Protein AF-A0A7Z6U407-F1 (afdb_monomer)

Mean predicted aligned error: 9.96 Å

Solvent-accessible surface area (backbone atoms only — not comparable to full-atom values): 3840 Å² total; per-residue (Å²): 138,58,51,70,52,67,69,85,44,52,40,60,66,57,48,48,53,52,51,50,51,48,33,73,75,67,32,70,88,44,78,37,84,82,34,43,39,82,46,38,76,53,24,52,50,44,47,32,34,74,70,65,76,32,78,68,83,75,80,74,89,77,135

Secondary structure (DSSP, 8-state):
--EEE-S---SHHHHHHHHHHHHHHH-GGG-STTTEEE--HHHHHHHHHHTTSS---------

Sequence (63 aa):
MGLKVAGGI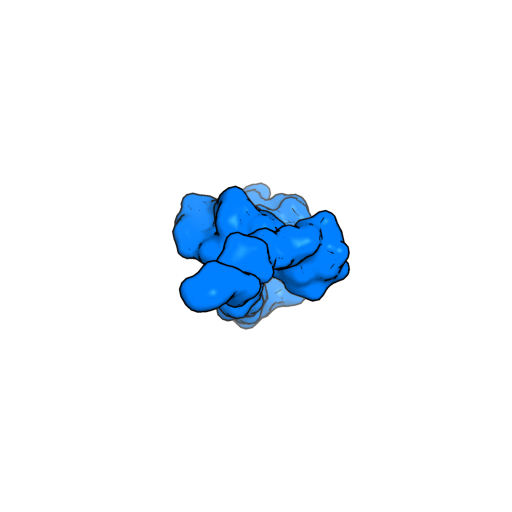RTFDEARIYMALVRARFGLQWINAGRLRLGGSSLLDDLLARLGLLESHGGGDGF

Structure (mmCIF, N/CA/C/O backbone):
data_AF-A0A7Z6U407-F1
#
_entry.id   AF-A0A7Z6U407-F1
#
loop_
_atom_site.group_PDB
_atom_site.id
_atom_site.type_symbol
_atom_site.label_atom_id
_atom_site.label_alt_id
_atom_site.label_comp_id
_atom_site.label_asym_id
_atom_site.label_entity_id
_atom_site.label_seq_id
_atom_site.pdbx_PDB_ins_code
_atom_site.Cartn_x
_atom_site.Cartn_y
_atom_site.Cartn_z
_atom_site.occupancy
_atom_site.B_iso_or_equiv
_atom_site.auth_seq_id
_atom_site.auth_comp_id
_atom_site.auth_asym_id
_atom_site.auth_atom_id
_atom_site.pdbx_PDB_model_num
ATOM 1 N N . MET A 1 1 ? -3.330 5.068 15.622 1.00 50.91 1 MET A N 1
ATOM 2 C CA . MET A 1 1 ? -2.000 4.561 15.221 1.00 50.91 1 MET A CA 1
ATOM 3 C C . MET A 1 1 ? -2.164 3.759 13.938 1.00 50.91 1 MET A C 1
ATOM 5 O O . MET A 1 1 ? -2.898 2.780 13.962 1.00 50.91 1 MET A O 1
ATOM 9 N N . GLY A 1 2 ? -1.600 4.217 12.819 1.00 54.84 2 GLY A N 1
ATOM 10 C CA . GLY A 1 2 ? -1.681 3.540 11.517 1.00 54.84 2 GLY A CA 1
ATOM 11 C C . GLY A 1 2 ? -0.286 3.156 11.025 1.00 54.84 2 GLY A C 1
ATOM 12 O O . GLY A 1 2 ? 0.668 3.892 11.265 1.00 54.84 2 GLY A O 1
ATOM 13 N N . LEU A 1 3 ? -0.166 2.005 10.364 1.00 57.75 3 LEU A N 1
ATOM 14 C CA . LEU A 1 3 ? 1.075 1.514 9.774 1.00 57.75 3 LEU A CA 1
ATOM 15 C C . LEU A 1 3 ? 1.203 2.064 8.352 1.00 57.75 3 LEU A C 1
ATOM 17 O O . LEU A 1 3 ? 0.422 1.739 7.452 1.00 57.75 3 LEU A O 1
ATOM 21 N N . LYS A 1 4 ? 2.202 2.925 8.159 1.00 60.84 4 LYS A N 1
ATOM 22 C CA . LYS A 1 4 ? 2.575 3.447 6.848 1.00 60.84 4 LYS A CA 1
ATOM 23 C C . LYS A 1 4 ? 3.754 2.634 6.331 1.00 60.84 4 LYS A C 1
ATOM 25 O O . LYS A 1 4 ? 4.874 2.799 6.804 1.00 60.84 4 LYS A O 1
ATOM 30 N N . VAL A 1 5 ? 3.498 1.766 5.361 1.00 61.00 5 VAL A N 1
ATOM 31 C CA . VAL A 1 5 ? 4.554 1.067 4.631 1.00 61.00 5 VAL A CA 1
ATOM 32 C C . VAL A 1 5 ? 4.928 1.966 3.455 1.00 61.00 5 VAL A C 1
ATOM 34 O O . VAL A 1 5 ? 4.340 1.904 2.379 1.00 61.00 5 VAL A O 1
ATOM 37 N N . ALA A 1 6 ? 5.840 2.900 3.718 1.00 56.00 6 ALA A N 1
ATOM 38 C CA . ALA A 1 6 ? 6.420 3.812 2.734 1.00 56.00 6 ALA A CA 1
ATOM 39 C C . ALA A 1 6 ? 7.897 3.457 2.543 1.00 56.00 6 ALA A C 1
ATOM 41 O O . ALA A 1 6 ? 8.787 4.230 2.881 1.00 56.00 6 ALA A O 1
ATOM 42 N N . GLY A 1 7 ? 8.143 2.231 2.089 1.00 52.00 7 GLY A N 1
ATOM 43 C CA . GLY A 1 7 ? 9.485 1.697 1.902 1.00 52.00 7 GLY A CA 1
ATOM 44 C C . GLY A 1 7 ? 9.517 0.818 0.669 1.00 52.00 7 GLY A C 1
ATOM 45 O O . GLY A 1 7 ? 9.336 -0.385 0.783 1.00 52.00 7 GLY A O 1
ATOM 46 N N . GLY A 1 8 ? 9.694 1.434 -0.499 1.00 60.72 8 GLY A N 1
ATOM 47 C CA . GLY A 1 8 ? 10.179 0.741 -1.692 1.00 60.72 8 GLY A CA 1
ATOM 48 C C . GLY A 1 8 ? 9.299 -0.365 -2.269 1.00 60.72 8 GLY A C 1
ATOM 49 O O . GLY A 1 8 ? 9.820 -1.132 -3.059 1.00 60.72 8 GLY A O 1
ATOM 50 N N . ILE A 1 9 ? 8.009 -0.456 -1.928 1.00 68.12 9 ILE A N 1
ATOM 51 C CA . ILE A 1 9 ? 7.095 -1.379 -2.613 1.00 68.12 9 ILE A CA 1
ATOM 52 C C . ILE A 1 9 ? 6.874 -0.828 -4.021 1.00 68.12 9 ILE A C 1
ATOM 54 O O . ILE A 1 9 ? 6.372 0.290 -4.171 1.00 68.12 9 ILE A O 1
ATOM 58 N N . ARG A 1 10 ? 7.282 -1.585 -5.042 1.00 70.12 10 ARG A N 1
ATOM 59 C CA . ARG A 1 10 ? 7.231 -1.145 -6.449 1.00 70.12 10 ARG A CA 1
ATOM 60 C C . ARG A 1 10 ? 6.116 -1.834 -7.214 1.00 70.12 10 ARG A C 1
ATOM 62 O O . ARG A 1 10 ? 5.663 -1.295 -8.211 1.00 70.12 10 ARG A O 1
ATOM 69 N N . THR A 1 11 ? 5.686 -2.996 -6.729 1.00 73.75 11 THR A N 1
ATOM 70 C CA . THR A 1 11 ? 4.748 -3.877 -7.421 1.00 73.75 11 THR A CA 1
ATOM 71 C C . THR A 1 11 ? 3.608 -4.326 -6.516 1.00 73.75 11 THR A C 1
ATOM 73 O O . THR A 1 11 ? 3.743 -4.444 -5.292 1.00 73.75 11 THR A O 1
ATOM 76 N N . PHE A 1 12 ? 2.462 -4.612 -7.126 1.00 76.50 12 PHE A N 1
ATOM 77 C CA . PHE A 1 12 ? 1.292 -5.134 -6.435 1.00 76.50 12 PHE A CA 1
ATOM 78 C C . PHE A 1 12 ? 1.556 -6.486 -5.756 1.00 76.50 12 PHE A C 1
ATOM 80 O O . PHE A 1 12 ? 0.942 -6.788 -4.732 1.00 76.50 12 PHE A O 1
ATOM 87 N N . ASP A 1 13 ? 2.480 -7.288 -6.286 1.00 78.56 13 ASP A N 1
ATOM 88 C CA . ASP A 1 13 ? 2.849 -8.573 -5.691 1.00 78.56 13 ASP A CA 1
ATOM 89 C C . ASP A 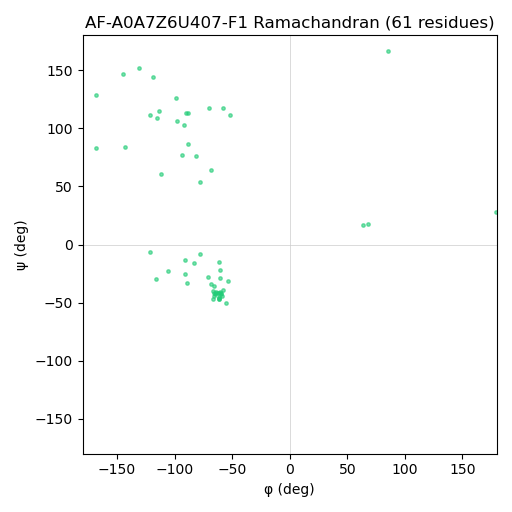1 13 ? 3.546 -8.394 -4.333 1.00 78.56 13 ASP A C 1
ATOM 91 O O . ASP A 1 13 ? 3.104 -8.953 -3.328 1.00 78.56 13 ASP A O 1
ATOM 95 N N . GLU A 1 14 ? 4.523 -7.485 -4.245 1.00 78.00 14 GLU A N 1
ATOM 96 C CA . GLU A 1 14 ? 5.122 -7.102 -2.962 1.00 78.00 14 GLU A CA 1
ATOM 97 C C . GLU A 1 14 ? 4.064 -6.547 -1.997 1.00 78.00 14 GLU A C 1
ATOM 99 O O . GLU A 1 14 ? 4.008 -6.939 -0.827 1.00 78.00 14 GLU A O 1
ATOM 104 N N . ALA A 1 15 ? 3.165 -5.681 -2.480 1.00 79.94 15 ALA A N 1
ATOM 105 C CA . ALA A 1 15 ? 2.072 -5.151 -1.666 1.00 79.94 15 ALA A CA 1
ATOM 106 C C . ALA A 1 15 ? 1.172 -6.258 -1.091 1.00 79.94 15 ALA A C 1
ATOM 108 O O . ALA A 1 15 ? 0.761 -6.174 0.071 1.00 79.94 15 ALA A O 1
ATOM 109 N N . ARG A 1 16 ? 0.884 -7.311 -1.867 1.00 80.81 16 ARG A N 1
ATOM 110 C CA . ARG A 1 16 ? 0.105 -8.471 -1.412 1.00 80.81 16 ARG A CA 1
ATOM 111 C C . ARG A 1 16 ? 0.813 -9.240 -0.305 1.00 80.81 16 ARG A C 1
ATOM 113 O O . ARG A 1 16 ? 0.150 -9.620 0.659 1.00 80.81 16 ARG A O 1
A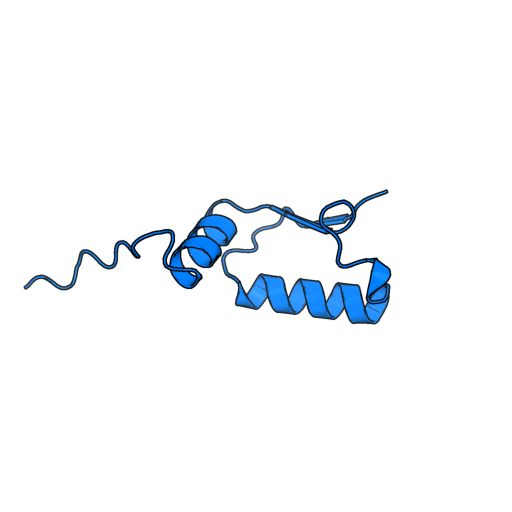TOM 120 N N . ILE A 1 17 ? 2.129 -9.422 -0.399 1.00 82.50 17 ILE A N 1
ATOM 121 C CA . ILE A 1 17 ? 2.923 -10.074 0.654 1.00 82.50 17 ILE A CA 1
ATOM 122 C C . ILE A 1 17 ? 2.830 -9.269 1.955 1.00 82.50 17 ILE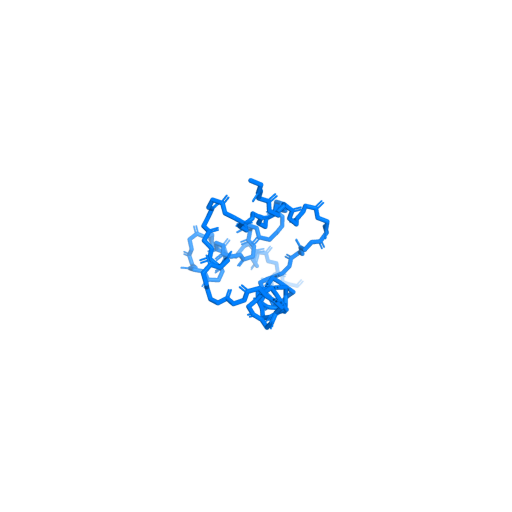 A C 1
ATOM 124 O O . ILE A 1 17 ? 2.538 -9.829 3.015 1.00 82.50 17 ILE A O 1
ATOM 128 N N . TYR A 1 18 ? 2.975 -7.942 1.884 1.00 78.19 18 TYR A N 1
ATOM 129 C CA . TYR A 1 18 ? 2.808 -7.070 3.050 1.00 78.19 18 TYR A CA 1
ATOM 130 C C . TYR A 1 18 ? 1.387 -7.123 3.627 1.00 78.19 18 TYR A C 1
ATOM 132 O O . TYR A 1 18 ? 1.223 -7.206 4.845 1.00 78.19 18 TYR A O 1
ATOM 140 N N . MET A 1 19 ? 0.350 -7.132 2.784 1.00 78.25 19 MET A N 1
ATOM 141 C CA . MET A 1 19 ? -1.033 -7.311 3.242 1.00 78.25 19 MET A CA 1
ATOM 142 C C . MET A 1 19 ? -1.243 -8.668 3.924 1.00 78.25 19 MET A C 1
ATOM 144 O O . MET A 1 19 ? -1.913 -8.732 4.955 1.00 78.25 19 MET A O 1
ATOM 148 N N . ALA A 1 20 ? -0.673 -9.747 3.385 1.00 83.62 20 ALA A N 1
ATOM 149 C CA . ALA A 1 20 ? -0.762 -11.080 3.972 1.00 83.62 20 ALA A CA 1
ATOM 150 C C . ALA A 1 20 ? -0.054 -11.144 5.335 1.00 83.62 20 ALA A C 1
ATOM 152 O O . ALA A 1 20 ? -0.627 -11.660 6.292 1.00 83.62 20 ALA A O 1
ATOM 153 N N . LEU A 1 21 ? 1.132 -10.540 5.457 1.00 83.50 21 LEU A N 1
ATOM 154 C CA . LEU A 1 21 ? 1.873 -10.425 6.717 1.00 83.50 21 LEU A CA 1
ATOM 155 C C . LEU A 1 21 ? 1.097 -9.633 7.774 1.00 83.50 21 LEU A C 1
ATOM 157 O O . LEU A 1 21 ? 0.965 -10.078 8.915 1.00 83.50 21 LEU A O 1
ATOM 161 N N . VAL A 1 22 ? 0.545 -8.476 7.400 1.00 80.81 22 VAL A N 1
ATOM 162 C CA . VAL A 1 22 ? -0.259 -7.647 8.310 1.00 80.81 22 VAL A CA 1
ATOM 163 C C . VAL A 1 22 ? -1.527 -8.386 8.728 1.00 80.81 22 VAL A C 1
ATOM 165 O O . VAL A 1 22 ? -1.866 -8.392 9.909 1.00 80.81 22 VAL A O 1
ATOM 168 N N . ARG A 1 23 ? -2.193 -9.074 7.796 1.00 81.88 23 ARG A N 1
ATOM 169 C CA . ARG A 1 23 ? -3.357 -9.912 8.097 1.00 81.88 23 ARG A CA 1
ATOM 170 C C . ARG A 1 23 ? -3.005 -11.051 9.052 1.00 81.88 23 ARG A C 1
ATOM 172 O O . ARG A 1 23 ? -3.751 -11.274 9.998 1.00 81.88 23 ARG A O 1
ATOM 179 N N . ALA A 1 24 ? -1.898 -11.753 8.821 1.00 84.00 24 ALA A N 1
ATOM 180 C CA . ALA A 1 24 ? -1.466 -12.863 9.665 1.00 84.00 24 ALA A CA 1
ATOM 181 C C . ALA A 1 24 ? -1.089 -12.397 11.078 1.00 84.00 24 ALA A C 1
ATOM 183 O O . ALA A 1 24 ? -1.361 -13.094 12.049 1.00 84.00 24 ALA A O 1
ATOM 184 N N . ARG A 1 25 ? -0.491 -11.205 11.204 1.00 82.75 25 ARG A N 1
ATOM 185 C CA . ARG A 1 25 ? 0.009 -10.702 12.489 1.00 82.75 25 ARG A CA 1
ATOM 186 C C . ARG A 1 25 ? -1.005 -9.899 13.300 1.00 82.75 25 ARG A C 1
ATOM 188 O O . ARG A 1 25 ? -0.964 -9.942 14.524 1.00 82.75 25 ARG A O 1
ATOM 195 N N . PHE A 1 26 ? -1.888 -9.158 12.637 1.00 77.06 26 PHE A N 1
ATOM 196 C CA . PHE A 1 26 ? -2.818 -8.227 13.283 1.00 77.06 26 PHE A CA 1
ATOM 197 C C . PHE A 1 26 ? -4.300 -8.522 13.003 1.00 77.06 26 PHE A C 1
ATOM 199 O O . PHE A 1 26 ? -5.178 -7.882 13.587 1.00 77.06 26 PHE A O 1
ATOM 206 N N . GLY A 1 27 ? -4.592 -9.475 12.118 1.00 78.31 27 GLY A N 1
ATOM 207 C CA . GLY A 1 27 ? -5.947 -9.831 11.712 1.00 78.31 27 GLY A CA 1
ATOM 208 C C . GLY A 1 27 ? -6.508 -8.963 10.581 1.00 78.31 27 GLY A C 1
ATOM 209 O O . GLY A 1 27 ? -6.005 -7.891 10.242 1.00 78.31 27 GLY A O 1
ATOM 210 N N . LEU A 1 28 ? -7.610 -9.434 9.994 1.00 74.75 28 LEU A N 1
ATOM 211 C CA . LEU A 1 28 ? -8.342 -8.786 8.894 1.00 74.75 28 LEU A CA 1
ATOM 212 C C . LEU A 1 28 ? -8.742 -7.328 9.181 1.00 74.75 28 LEU A C 1
ATOM 214 O O . LEU A 1 28 ? -8.755 -6.502 8.273 1.00 74.75 28 LEU A O 1
ATOM 218 N N . GLN A 1 29 ? -8.998 -6.997 10.448 1.00 76.81 29 GLN A N 1
ATOM 219 C CA . GLN A 1 29 ? -9.377 -5.657 10.915 1.00 76.81 29 GLN A CA 1
ATOM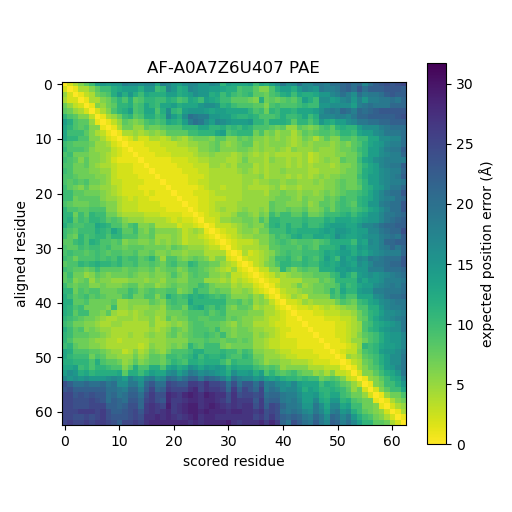 220 C C . GLN A 1 29 ? -8.313 -4.572 10.664 1.00 76.81 29 GLN A C 1
ATOM 222 O O . GLN A 1 29 ? -8.597 -3.379 10.777 1.00 76.81 29 GLN A O 1
ATOM 227 N N . TRP A 1 30 ? -7.079 -4.977 10.352 1.00 75.06 30 TRP A N 1
ATOM 228 C CA . TRP A 1 30 ? -5.979 -4.073 10.027 1.00 75.06 30 TRP A CA 1
ATOM 229 C C . TRP A 1 30 ? -5.849 -3.753 8.533 1.00 75.06 30 TRP A C 1
ATOM 231 O O . TRP A 1 30 ? -5.182 -2.778 8.186 1.00 75.06 30 TRP A O 1
ATOM 241 N N . ILE A 1 31 ? -6.524 -4.502 7.654 1.00 71.44 31 ILE A N 1
ATOM 242 C CA . ILE A 1 31 ? -6.574 -4.230 6.210 1.00 71.44 31 ILE A CA 1
ATOM 243 C C . ILE A 1 31 ? -7.632 -3.152 5.956 1.00 71.44 31 ILE A C 1
ATOM 245 O O . ILE A 1 31 ? -8.759 -3.428 5.557 1.00 71.44 31 ILE A O 1
ATOM 249 N N . ASN A 1 32 ? -7.296 -1.903 6.262 1.00 72.12 32 ASN A N 1
ATOM 250 C CA . ASN A 1 32 ? -8.185 -0.771 6.025 1.00 72.12 32 ASN A CA 1
ATOM 251 C C . ASN A 1 32 ? -7.377 0.470 5.636 1.00 72.12 32 ASN A C 1
ATOM 253 O O . ASN A 1 32 ? -6.280 0.661 6.162 1.00 72.12 32 ASN A O 1
ATOM 257 N N . ALA A 1 33 ? -7.915 1.340 4.775 1.00 67.31 33 ALA A N 1
ATOM 258 C CA . ALA A 1 33 ? -7.191 2.508 4.244 1.00 67.31 33 ALA A CA 1
ATOM 259 C C . ALA A 1 33 ? -6.726 3.500 5.335 1.00 67.31 33 ALA A C 1
ATOM 261 O O . ALA A 1 33 ? -5.776 4.260 5.137 1.00 67.31 33 ALA A O 1
ATOM 262 N N . GLY A 1 34 ? -7.372 3.476 6.509 1.00 66.56 34 GLY A N 1
ATOM 263 C CA . GLY A 1 34 ? -6.970 4.249 7.689 1.00 66.56 34 GLY A CA 1
ATOM 264 C C . GLY A 1 34 ? -5.870 3.608 8.551 1.00 66.56 34 GLY A C 1
ATOM 265 O O . GLY A 1 34 ? -5.277 4.297 9.378 1.00 66.56 34 GLY A O 1
ATOM 266 N N . ARG A 1 35 ? -5.585 2.308 8.386 1.00 67.75 35 ARG A N 1
ATOM 267 C CA . ARG A 1 35 ? -4.614 1.549 9.205 1.00 67.75 35 ARG A CA 1
ATOM 268 C C . ARG A 1 35 ? -3.422 1.024 8.414 1.00 67.75 35 ARG A C 1
ATOM 270 O O . ARG A 1 35 ? -2.346 0.922 8.992 1.00 67.75 35 ARG A O 1
ATOM 277 N N . LEU A 1 36 ? -3.598 0.741 7.125 1.00 68.25 36 LEU A N 1
ATOM 278 C CA . LEU A 1 36 ? -2.554 0.311 6.205 1.00 68.25 36 LEU A CA 1
ATOM 279 C C . LEU A 1 36 ? -2.481 1.302 5.044 1.00 68.25 36 LEU A C 1
ATOM 281 O O . LEU A 1 36 ? -3.391 1.375 4.219 1.00 68.25 36 LEU A O 1
ATOM 285 N N . ARG A 1 37 ? -1.383 2.056 4.971 1.00 68.62 37 ARG A N 1
ATOM 286 C CA . ARG A 1 37 ? -1.065 2.888 3.806 1.00 68.62 37 ARG A CA 1
ATOM 287 C C . ARG A 1 37 ? 0.176 2.347 3.125 1.00 68.62 37 ARG A C 1
ATOM 289 O O . ARG A 1 37 ? 1.257 2.383 3.708 1.00 68.62 37 ARG A O 1
ATOM 296 N N . LEU A 1 38 ? -0.005 1.875 1.901 1.00 70.00 38 LEU A N 1
ATOM 297 C CA . LEU A 1 38 ? 1.071 1.487 1.001 1.00 70.00 38 LEU A CA 1
ATOM 298 C C . LEU A 1 38 ? 1.435 2.730 0.188 1.00 70.00 38 LEU A C 1
ATOM 300 O O . LEU A 1 38 ? 0.595 3.260 -0.535 1.00 70.00 38 LEU A O 1
ATOM 304 N N . GLY A 1 39 ? 2.634 3.263 0.397 1.00 63.53 39 GLY A N 1
ATOM 305 C CA . GLY A 1 39 ? 3.076 4.505 -0.230 1.00 63.53 39 GLY A CA 1
ATOM 306 C C . GLY A 1 39 ? 4.242 4.261 -1.175 1.00 63.53 39 GLY A C 1
ATOM 307 O O . GLY A 1 39 ? 5.353 4.030 -0.709 1.00 63.53 39 GLY A O 1
ATOM 308 N N . GLY A 1 40 ? 3.991 4.366 -2.478 1.00 69.75 40 GLY A N 1
ATOM 309 C CA . GLY A 1 40 ? 5.008 4.334 -3.525 1.00 69.75 40 GLY A CA 1
ATOM 310 C C . GLY A 1 40 ? 4.399 4.762 -4.856 1.00 69.75 40 GLY A C 1
ATOM 311 O O . GLY A 1 40 ? 3.361 4.235 -5.246 1.00 69.75 40 GLY A O 1
ATOM 312 N N . SER A 1 41 ? 5.017 5.726 -5.539 1.00 70.31 41 SER A N 1
ATOM 313 C CA . SER A 1 41 ? 4.533 6.237 -6.831 1.00 70.31 41 SER A CA 1
ATOM 314 C C . SER A 1 41 ? 4.469 5.117 -7.874 1.00 70.31 41 SER A C 1
ATOM 316 O O . SER A 1 41 ? 3.478 4.994 -8.579 1.00 70.31 41 SER A O 1
ATOM 318 N N . SER A 1 42 ? 5.483 4.246 -7.898 1.00 73.19 42 SER A N 1
ATOM 319 C CA . SER A 1 42 ? 5.544 3.081 -8.791 1.00 73.19 42 SER A CA 1
ATOM 320 C C . SER A 1 42 ? 4.517 1.999 -8.454 1.00 73.19 42 SER A C 1
ATOM 322 O O . SER A 1 42 ? 3.987 1.371 -9.356 1.00 73.19 42 SER A O 1
ATOM 324 N N . LEU A 1 43 ? 4.192 1.806 -7.170 1.00 77.12 43 LEU A N 1
ATOM 325 C CA . LEU A 1 43 ? 3.130 0.879 -6.775 1.00 77.12 43 LEU A CA 1
ATOM 326 C C . LEU A 1 43 ? 1.764 1.362 -7.268 1.00 77.12 43 LEU A C 1
ATOM 328 O O . LEU A 1 43 ? 0.952 0.557 -7.710 1.00 77.12 43 LEU A O 1
ATOM 332 N N . LEU A 1 44 ? 1.505 2.668 -7.163 1.00 77.69 44 LEU A N 1
ATOM 333 C CA . LEU A 1 44 ? 0.283 3.266 -7.686 1.00 77.69 44 LEU A CA 1
ATOM 334 C C . LEU A 1 44 ? 0.202 3.061 -9.206 1.00 77.69 44 LEU A C 1
ATOM 336 O O . LEU A 1 44 ? -0.822 2.591 -9.684 1.00 77.69 44 LEU A O 1
ATOM 340 N N . ASP A 1 45 ? 1.289 3.336 -9.925 1.00 78.31 45 ASP A N 1
ATOM 341 C CA . ASP A 1 45 ? 1.403 3.125 -11.373 1.00 78.31 45 ASP A CA 1
ATOM 342 C C . ASP A 1 45 ? 1.092 1.671 -11.782 1.00 78.31 45 ASP A C 1
ATOM 344 O O . ASP A 1 45 ? 0.196 1.437 -12.589 1.00 78.31 45 ASP A O 1
ATOM 348 N N . ASP A 1 46 ? 1.717 0.690 -11.118 1.00 80.81 46 ASP A N 1
ATOM 349 C CA . ASP A 1 46 ? 1.487 -0.748 -11.338 1.00 80.81 46 ASP A CA 1
ATOM 350 C C . ASP A 1 46 ? 0.031 -1.164 -11.054 1.00 80.81 46 ASP A C 1
ATOM 352 O O . ASP A 1 46 ? -0.580 -1.919 -11.814 1.00 80.81 46 ASP A O 1
ATOM 356 N N . LEU A 1 47 ? -0.575 -0.630 -9.987 1.00 81.44 47 LEU A N 1
ATOM 357 C CA . LEU A 1 47 ? -1.984 -0.869 -9.661 1.00 81.44 47 LEU A CA 1
ATOM 358 C C . LEU A 1 47 ? -2.930 -0.277 -10.707 1.00 81.44 47 LEU A C 1
ATOM 360 O O . LEU A 1 47 ? -3.882 -0.953 -11.099 1.00 81.44 47 LEU A O 1
ATOM 364 N N . LEU A 1 48 ? -2.694 0.957 -11.161 1.00 82.75 48 LEU A N 1
ATOM 365 C CA . LEU A 1 48 ? -3.516 1.567 -12.206 1.00 82.75 48 LEU A CA 1
ATOM 366 C C . LEU A 1 48 ? -3.342 0.850 -13.547 1.00 82.75 48 LEU A C 1
ATOM 368 O O . LEU A 1 48 ? -4.348 0.615 -14.217 1.00 82.75 48 LEU A O 1
ATOM 372 N N . ALA A 1 49 ? -2.120 0.450 -13.908 1.00 83.69 49 ALA A N 1
ATOM 373 C CA . ALA A 1 49 ? -1.852 -0.340 -15.107 1.00 83.69 49 ALA A CA 1
ATOM 374 C C . ALA A 1 49 ? -2.609 -1.675 -15.063 1.00 83.69 49 ALA A C 1
ATOM 376 O O . ALA A 1 49 ? -3.266 -2.072 -16.022 1.00 83.69 49 ALA A O 1
ATOM 377 N N . ARG A 1 50 ? -2.614 -2.341 -13.903 1.00 78.56 50 ARG A N 1
ATOM 378 C CA . ARG A 1 50 ? -3.324 -3.611 -13.710 1.00 78.56 50 ARG A CA 1
ATOM 379 C C . ARG A 1 50 ? -4.847 -3.473 -13.677 1.00 78.56 50 ARG A C 1
ATOM 381 O O . ARG A 1 50 ? -5.543 -4.425 -14.023 1.00 78.56 50 ARG A O 1
ATOM 388 N N . LEU A 1 51 ? -5.367 -2.316 -13.265 1.00 82.00 51 LEU A N 1
ATOM 389 C CA . LEU A 1 51 ? -6.790 -1.980 -13.384 1.00 82.00 51 LEU A CA 1
ATOM 390 C C . LEU A 1 51 ? -7.182 -1.553 -14.811 1.00 82.00 51 LEU A C 1
ATOM 392 O O . LEU A 1 51 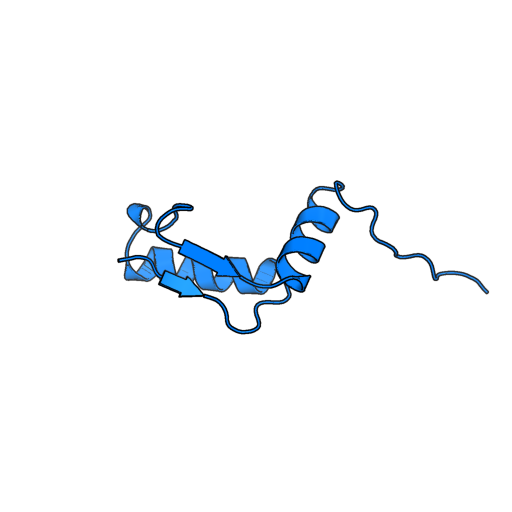? -8.370 -1.370 -15.065 1.00 82.00 51 LEU A O 1
ATOM 396 N N . GLY A 1 52 ? -6.216 -1.376 -15.721 1.00 78.81 52 GLY A N 1
ATOM 397 C CA . GLY A 1 52 ? -6.444 -0.813 -17.054 1.00 78.81 52 GLY A CA 1
ATOM 398 C C . GLY A 1 52 ? -6.822 0.673 -17.032 1.00 78.81 52 GLY A C 1
ATOM 399 O O . GLY A 1 52 ? -7.388 1.176 -17.995 1.00 78.81 52 GLY A O 1
ATOM 400 N N . LEU A 1 53 ? -6.561 1.362 -15.915 1.00 78.06 53 LEU A N 1
ATOM 401 C CA . LEU A 1 53 ? -6.807 2.799 -15.728 1.00 78.06 53 LEU A CA 1
ATOM 402 C C . LEU A 1 53 ? -5.596 3.649 -16.115 1.00 78.06 53 LEU A C 1
ATOM 404 O O . LEU A 1 53 ? -5.750 4.822 -16.445 1.00 78.06 53 LEU A O 1
ATOM 408 N N . LEU A 1 54 ? -4.401 3.063 -16.057 1.00 71.62 54 LEU A N 1
ATOM 409 C CA . LEU A 1 54 ? -3.263 3.531 -16.829 1.00 71.62 54 LEU A CA 1
ATOM 410 C C . LEU A 1 54 ? -3.185 2.637 -18.060 1.00 71.62 54 LEU A C 1
ATOM 412 O O . LEU A 1 54 ? -3.105 1.415 -17.921 1.00 71.62 54 LEU A O 1
ATOM 416 N N . GLU A 1 55 ? -3.170 3.226 -19.254 1.00 59.34 55 GLU A N 1
ATOM 417 C CA . GLU A 1 55 ? -2.590 2.513 -20.384 1.00 59.34 55 GLU A CA 1
ATOM 418 C C . GLU A 1 55 ? -1.152 2.196 -19.985 1.00 59.34 55 GLU A C 1
ATOM 420 O O . GLU A 1 55 ? -0.370 3.106 -19.693 1.00 59.34 55 GLU A O 1
ATOM 425 N N . SER A 1 56 ? -0.805 0.908 -19.900 1.00 53.06 56 SER A N 1
ATOM 426 C CA . SER A 1 56 ? 0.597 0.527 -19.856 1.00 53.06 56 SER A CA 1
ATOM 427 C C . SER A 1 56 ? 1.241 1.220 -21.043 1.00 53.06 56 SER A C 1
ATOM 429 O O . SER A 1 56 ? 0.962 0.861 -22.186 1.00 53.06 56 SER A O 1
ATOM 431 N N . HIS A 1 57 ? 2.108 2.198 -20.797 1.00 52.47 57 HIS A N 1
ATOM 432 C CA . HIS A 1 57 ? 3.065 2.626 -21.800 1.00 52.47 57 HIS A CA 1
ATOM 433 C C . HIS A 1 57 ? 4.076 1.481 -21.98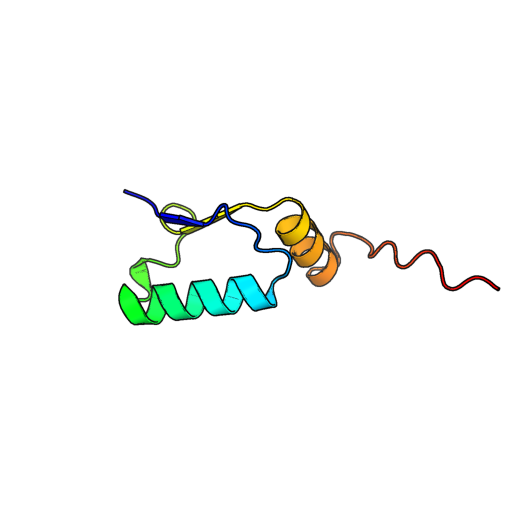9 1.00 52.47 57 HIS A C 1
ATOM 435 O O . HIS A 1 57 ? 5.255 1.597 -21.688 1.00 52.47 57 HIS A O 1
ATOM 441 N N . GLY A 1 58 ? 3.597 0.337 -22.482 1.00 52.62 58 GLY A N 1
ATOM 442 C CA . GLY A 1 58 ? 4.348 -0.578 -23.323 1.00 52.62 58 GLY A CA 1
ATOM 443 C C . GLY A 1 58 ? 4.373 0.008 -24.731 1.00 52.62 58 GLY A C 1
ATOM 444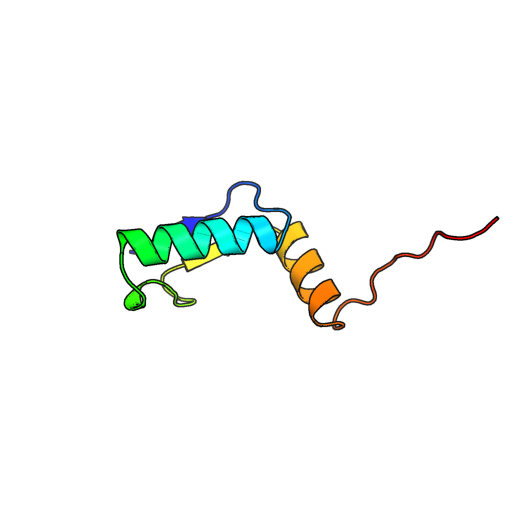 O O . GLY A 1 58 ? 3.917 -0.616 -25.679 1.00 52.62 58 GLY A O 1
ATOM 445 N N . GLY A 1 59 ? 4.821 1.258 -24.845 1.00 49.62 59 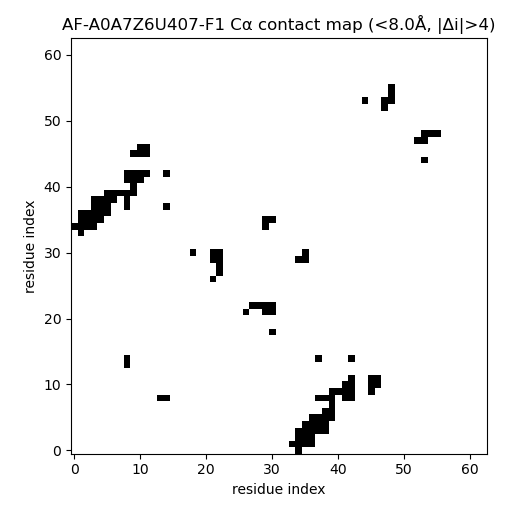GLY A N 1
ATOM 446 C CA . GLY A 1 59 ? 5.061 1.936 -26.108 1.00 49.62 59 GLY A CA 1
ATOM 447 C C . GLY A 1 59 ? 6.521 1.747 -26.479 1.00 49.62 59 GLY A C 1
ATOM 448 O O . GLY A 1 59 ? 7.332 2.637 -26.257 1.00 49.62 59 GLY A O 1
ATOM 449 N N . GLY A 1 60 ? 6.863 0.561 -26.975 1.00 50.09 60 GLY A N 1
ATOM 450 C CA . GLY A 1 60 ? 8.232 0.258 -27.380 1.00 50.09 60 GLY A CA 1
ATOM 451 C C . GLY A 1 60 ? 8.454 -1.156 -27.906 1.00 50.09 60 GLY A C 1
ATOM 452 O O . GLY A 1 60 ? 9.558 -1.664 -27.763 1.00 50.09 60 GLY A O 1
ATOM 453 N N . ASP A 1 61 ? 7.435 -1.796 -28.482 1.00 53.56 61 ASP A N 1
ATOM 454 C CA . ASP A 1 61 ? 7.678 -2.778 -29.542 1.00 53.56 61 ASP A CA 1
ATOM 455 C C . ASP A 1 61 ? 7.599 -1.999 -30.858 1.00 53.56 61 ASP A C 1
ATOM 457 O O . ASP A 1 61 ? 6.530 -1.542 -31.266 1.00 53.56 61 ASP A O 1
ATOM 461 N N . GLY A 1 62 ? 8.758 -1.700 -31.433 1.00 60.81 62 GLY A N 1
ATOM 462 C CA . GLY A 1 62 ? 8.870 -0.808 -32.577 1.00 60.81 62 GLY A CA 1
ATOM 463 C C . GLY A 1 62 ? 10.251 -0.871 -33.212 1.00 60.81 62 GLY A C 1
ATOM 464 O O . GLY A 1 62 ? 11.060 0.017 -32.959 1.00 60.81 62 GLY A O 1
ATOM 465 N N . PHE A 1 63 ? 10.413 -1.886 -34.073 1.00 46.12 63 PHE A N 1
ATOM 466 C CA . PHE A 1 63 ? 11.494 -2.157 -35.040 1.00 46.12 63 PHE A CA 1
ATOM 467 C C . PHE A 1 63 ? 12.864 -2.626 -34.528 1.00 46.12 63 PHE A C 1
ATOM 469 O O . PHE A 1 63 ? 13.520 -1.911 -33.742 1.00 46.12 63 PHE A O 1
#

Radius of gyration: 14.34 Å; Cα contacts (8 Å, |Δi|>4): 62; chains: 1; bounding box: 21×19×50 Å

Organism: Pseudomonas syringae pv. actinidiae (NCBI:txid103796)

Nearest PDB structures (foldseek):
  5c5y-assembly1_B  TM=9.001E-01  e=4.631E-03  Colwellia psychrerythraea 34H
  3npw-assembly1_A  TM=8.555E-01  e=4.299E-03  Escherichia coli
  1p1x-assembly2_B  TM=8.652E-01  e=4.989E-03  Escherichia coli K-12
  3npv-assembly1_B  TM=8.595E-01  e=5.374E-03  Escherichia coli
  7p76-assembly12_L  TM=8.735E-01  e=6.718E-03  Escherichia coli 909945-2

pLDDT: mean 70.39, std 10.82, range [46.12, 84.0]

InterPro domains:
  IPR013785 Aldolase-type TIM barrel [G3DSA:3.20.20.70] (1-59)

Foldseek 3Di:
DADEQAPPPQAVVVVVVVVVVCCVPPNPVQPDVRHYHDDDPNHVVNVCCVVVVDVPPPVPPDD